Protein AF-A0A1J4RR76-F1 (afdb_monomer_lite)

Sequence (129 aa):
MAEMTDQEFVESVVKAIVDSPSGVSTKRSVDEMGVLVELTVDAEDMGKIIGKEGRTAKAIRTLLRVFGAKNNARINLKIVEPEGSERPPRRESTGEIETVTDTDEKPEEKEEKKGKAEDVEDVPTDVLA

Radius of gyration: 21.81 Å; chains: 1; bounding box: 50×49×64 Å

pLDDT: mean 72.22, std 20.7, range [32.94, 93.12]

InterPro domains:
  IPR009019 K homology domain superfamily, prokaryotic type [SSF54814] (20-65)
  IPR015946 K homology domain-like, alpha/beta [G3DSA:3.30.300.20] (7-71)
  IPR020627 RNA-binding protein KhpA [MF_00088] (6-80)
  IPR020627 RNA-binding protein KhpA [PTHR34654] (7-83)
  IPR020627 RNA-binding protein KhpA [cd22533] (7-80)

Structure (mmCIF, N/CA/C/O backbone):
data_AF-A0A1J4RR76-F1
#
_entry.id   AF-A0A1J4RR76-F1
#
loop_
_atom_site.group_PDB
_atom_site.id
_atom_site.type_symbol
_atom_site.label_atom_id
_atom_site.label_alt_id
_atom_site.label_comp_id
_atom_site.label_asym_id
_atom_site.label_entity_id
_atom_site.label_seq_id
_atom_site.pdbx_PDB_ins_code
_atom_site.Cartn_x
_atom_site.Cartn_y
_atom_site.Cartn_z
_atom_site.occupancy
_atom_site.B_iso_or_equiv
_atom_site.auth_seq_id
_atom_site.auth_comp_id
_atom_site.auth_asym_id
_atom_site.auth_atom_id
_atom_site.pdbx_PDB_model_num
ATOM 1 N N . MET A 1 1 ? -2.975 -2.191 -23.573 1.00 40.69 1 MET A N 1
ATOM 2 C CA . MET A 1 1 ? -3.397 -2.724 -22.258 1.00 40.69 1 MET A CA 1
ATOM 3 C C . MET A 1 1 ? -3.383 -1.554 -21.294 1.00 40.69 1 MET A C 1
ATOM 5 O O . MET A 1 1 ? -2.581 -0.663 -21.528 1.00 40.69 1 MET A O 1
ATOM 9 N N . ALA A 1 2 ? -4.299 -1.478 -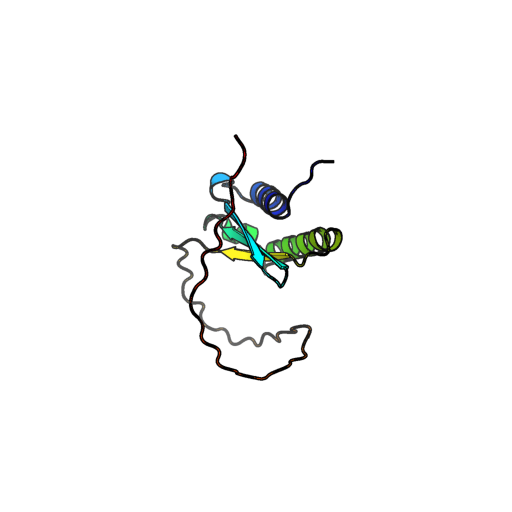20.327 1.00 46.19 2 ALA A N 1
ATOM 10 C CA . ALA A 1 2 ? -4.317 -0.353 -19.394 1.00 46.19 2 ALA A CA 1
ATOM 11 C C . ALA A 1 2 ? -2.972 -0.297 -18.653 1.00 46.19 2 ALA A C 1
ATOM 13 O O . ALA A 1 2 ? -2.601 -1.262 -17.985 1.00 46.19 2 ALA A O 1
ATOM 14 N N . GLU A 1 3 ? -2.233 0.792 -18.844 1.00 57.38 3 GLU A N 1
ATOM 15 C CA . GLU A 1 3 ? -1.033 1.117 -18.075 1.00 57.38 3 GLU A CA 1
ATOM 16 C C . GLU A 1 3 ? -1.511 1.501 -16.671 1.00 57.38 3 GLU A C 1
ATOM 18 O O . GLU A 1 3 ? -1.756 2.667 -16.388 1.00 57.38 3 GLU A O 1
ATOM 23 N N . MET A 1 4 ? -1.765 0.504 -15.824 1.00 68.38 4 MET A N 1
ATOM 24 C CA . MET A 1 4 ? -2.057 0.749 -14.416 1.00 68.38 4 MET A CA 1
ATOM 25 C C . MET A 1 4 ? -0.740 1.116 -13.742 1.00 68.38 4 MET A C 1
ATOM 27 O O . MET A 1 4 ? 0.231 0.368 -13.848 1.00 68.38 4 MET A O 1
ATOM 31 N N . THR A 1 5 ? -0.685 2.263 -13.084 1.00 83.75 5 THR A N 1
ATOM 32 C CA . THR A 1 5 ? 0.504 2.691 -12.345 1.00 83.75 5 THR A CA 1
ATOM 33 C C . THR A 1 5 ? 0.638 1.914 -11.032 1.00 83.75 5 THR A C 1
ATOM 35 O O . THR A 1 5 ? 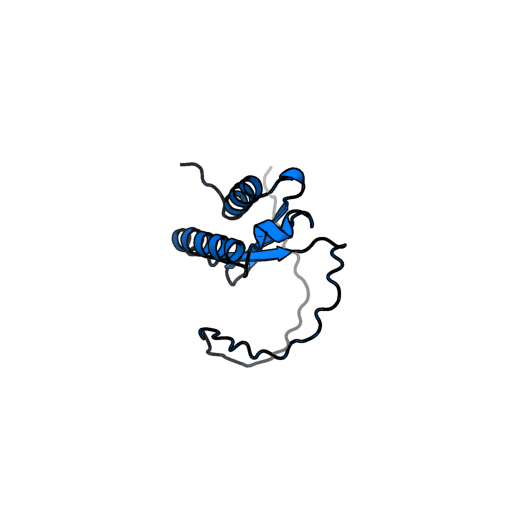-0.319 1.328 -10.520 1.00 83.75 5 THR A O 1
ATOM 38 N N . ASP A 1 6 ? 1.842 1.901 -10.460 1.00 85.69 6 ASP A N 1
ATOM 39 C CA . ASP A 1 6 ? 2.116 1.269 -9.165 1.00 85.69 6 ASP A CA 1
ATOM 40 C C . ASP A 1 6 ? 1.232 1.831 -8.040 1.00 85.69 6 ASP A C 1
ATOM 42 O O . ASP A 1 6 ? 0.736 1.078 -7.200 1.00 85.69 6 ASP A O 1
ATOM 46 N N . GLN A 1 7 ? 0.975 3.138 -8.073 1.00 88.56 7 GLN A N 1
ATOM 47 C CA . GLN A 1 7 ? 0.087 3.826 -7.144 1.00 88.56 7 GLN A CA 1
ATOM 48 C C . GLN A 1 7 ? -1.362 3.330 -7.259 1.00 88.56 7 GLN A C 1
ATOM 50 O O . GLN A 1 7 ? -1.959 2.928 -6.259 1.00 88.56 7 GLN A O 1
ATOM 55 N N . GLU A 1 8 ? -1.912 3.310 -8.475 1.00 89.06 8 GLU A N 1
ATOM 56 C CA . GLU A 1 8 ? -3.288 2.869 -8.734 1.00 89.06 8 GLU A CA 1
ATOM 57 C C . GLU A 1 8 ? -3.493 1.407 -8.335 1.00 89.06 8 GLU A C 1
ATOM 59 O O . GLU A 1 8 ? -4.545 1.042 -7.804 1.00 89.06 8 GLU A O 1
ATOM 64 N N . PHE A 1 9 ? -2.482 0.560 -8.550 1.00 89.25 9 PHE A N 1
ATOM 65 C CA . PHE A 1 9 ? -2.522 -0.828 -8.109 1.00 89.25 9 PHE A CA 1
ATOM 66 C C . PHE A 1 9 ? -2.692 -0.921 -6.589 1.00 89.25 9 PHE A C 1
ATOM 68 O O . PHE A 1 9 ? -3.624 -1.583 -6.127 1.00 89.25 9 PHE A O 1
ATOM 75 N N . VAL A 1 10 ? -1.858 -0.221 -5.808 1.00 90.25 10 VAL A N 1
ATOM 76 C CA . VAL A 1 10 ? -1.989 -0.196 -4.339 1.00 90.25 10 VAL A CA 1
ATOM 77 C C . VAL A 1 10 ? -3.359 0.316 -3.927 1.00 90.25 10 VAL A C 1
ATOM 79 O O . VAL A 1 10 ? -4.029 -0.314 -3.113 1.00 90.25 10 VAL A O 1
ATOM 82 N N . GLU A 1 11 ? -3.789 1.431 -4.505 1.00 91.38 11 GLU A N 1
ATOM 83 C CA . GLU A 1 11 ? -5.057 2.059 -4.160 1.00 91.38 11 GLU A CA 1
ATOM 84 C C . GLU A 1 11 ? -6.246 1.131 -4.428 1.00 91.38 11 GLU A C 1
ATOM 86 O O . GLU A 1 11 ? -7.105 0.967 -3.564 1.00 91.38 11 GLU A O 1
ATOM 91 N N . SER A 1 12 ? -6.272 0.461 -5.582 1.00 91.12 12 SER A N 1
ATOM 92 C CA . SER A 1 12 ? -7.341 -0.477 -5.942 1.00 91.12 12 SER A CA 1
ATOM 93 C C . SER A 1 12 ? -7.406 -1.689 -5.008 1.00 91.12 12 SER A C 1
ATOM 95 O O . SER A 1 12 ? -8.490 -2.083 -4.577 1.00 91.12 12 SER A O 1
ATOM 97 N N . VAL A 1 13 ? -6.248 -2.254 -4.648 1.00 90.56 13 VAL A N 1
ATOM 98 C CA . VAL A 1 13 ? -6.154 -3.403 -3.742 1.00 90.56 13 VAL A CA 1
ATOM 99 C C . VAL A 1 13 ? -6.603 -3.008 -2.341 1.00 90.56 13 VAL A C 1
ATOM 101 O O . VAL A 1 13 ? -7.377 -3.730 -1.719 1.00 90.56 13 VAL A O 1
ATOM 104 N N . VAL A 1 14 ? -6.149 -1.857 -1.844 1.00 91.25 14 VAL A N 1
ATOM 105 C CA . VAL A 1 14 ? -6.498 -1.375 -0.504 1.00 91.25 14 VAL A CA 1
ATOM 106 C C . VAL A 1 14 ? -7.984 -1.051 -0.423 1.00 91.25 14 VAL A C 1
ATOM 108 O O . VAL A 1 14 ? -8.645 -1.521 0.499 1.00 91.25 14 VAL A O 1
ATOM 111 N N . LYS A 1 15 ? -8.539 -0.346 -1.417 1.00 91.44 15 LYS A N 1
ATOM 112 C CA . LYS A 1 15 ? -9.976 -0.034 -1.490 1.00 91.44 15 LYS A CA 1
ATOM 113 C C . LYS A 1 15 ? -10.872 -1.275 -1.485 1.00 91.44 15 LYS A C 1
ATOM 115 O O . LYS A 1 15 ? -12.009 -1.181 -1.046 1.00 91.44 15 LYS A O 1
ATOM 120 N N . ALA A 1 16 ? -10.375 -2.425 -1.942 1.00 91.06 16 ALA A N 1
ATOM 121 C CA . ALA A 1 16 ? -11.110 -3.689 -1.907 1.00 91.06 16 ALA A CA 1
ATOM 122 C C . ALA A 1 16 ? -11.061 -4.410 -0.542 1.00 91.06 16 ALA A C 1
ATOM 124 O O . ALA A 1 16 ? -11.814 -5.360 -0.336 1.00 91.06 16 ALA A O 1
ATOM 125 N N . ILE A 1 17 ? -10.164 -4.008 0.367 1.00 88.88 17 ILE A N 1
ATOM 126 C CA . ILE A 1 17 ? -9.954 -4.644 1.683 1.00 88.88 17 ILE A CA 1
ATOM 127 C C . ILE A 1 17 ? -10.599 -3.833 2.819 1.00 88.88 17 ILE A C 1
ATOM 129 O O . ILE A 1 17 ? -10.981 -4.405 3.841 1.00 88.88 17 ILE A O 1
ATOM 133 N N . VAL A 1 18 ? -10.670 -2.510 2.667 1.00 90.31 18 VAL A N 1
ATOM 134 C CA . VAL A 1 18 ? -11.182 -1.579 3.685 1.00 90.31 18 VAL A CA 1
ATOM 135 C C . VAL A 1 18 ? -12.702 -1.434 3.641 1.00 90.31 1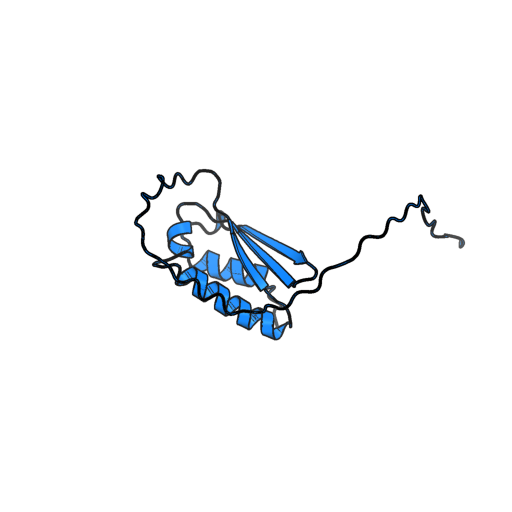8 VAL A C 1
ATOM 137 O O . VAL A 1 18 ? -13.315 -1.672 2.601 1.00 90.31 18 VAL A O 1
ATOM 140 N N . ASP A 1 19 ? -13.301 -0.989 4.750 1.00 88.38 19 ASP A N 1
ATOM 141 C CA . ASP A 1 19 ? -14.734 -0.642 4.761 1.00 88.38 19 ASP A CA 1
ATOM 142 C C . ASP A 1 19 ? -14.963 0.792 4.262 1.00 88.38 19 ASP A C 1
ATOM 144 O O . ASP A 1 19 ? -15.986 1.062 3.628 1.00 88.38 19 ASP A O 1
ATOM 148 N N . SER A 1 20 ? -14.002 1.696 4.501 1.00 85.75 20 SER A N 1
ATOM 149 C CA . SER A 1 20 ? -14.079 3.113 4.133 1.00 85.75 20 SER A CA 1
ATOM 150 C C . SER A 1 20 ? -13.114 3.450 2.986 1.00 85.75 20 SER A C 1
ATOM 152 O O . SER A 1 20 ? -12.022 3.977 3.206 1.00 85.75 20 SER A O 1
ATOM 154 N N . PRO A 1 21 ? -13.493 3.217 1.712 1.00 86.62 21 PRO A N 1
ATOM 155 C CA . PRO A 1 21 ? -12.621 3.502 0.569 1.00 86.62 21 PRO A CA 1
ATOM 156 C C . PRO A 1 21 ? -12.349 5.002 0.363 1.00 86.62 21 PRO A C 1
ATOM 158 O O . PRO A 1 21 ? -11.439 5.354 -0.388 1.00 86.62 21 PRO A O 1
ATOM 161 N N . SER A 1 22 ? -13.126 5.887 1.000 1.00 86.44 22 SER A N 1
ATOM 162 C CA . SER A 1 22 ? -12.944 7.344 0.968 1.00 86.44 22 SER A CA 1
ATOM 163 C C . SER A 1 22 ? -11.759 7.834 1.798 1.00 86.44 22 SER A C 1
ATOM 165 O O . SER A 1 22 ? -11.224 8.896 1.494 1.00 86.44 22 SER A O 1
ATOM 167 N N . GLY A 1 23 ? -11.346 7.080 2.820 1.00 85.06 23 GLY A N 1
ATOM 168 C CA . GLY A 1 23 ? -10.203 7.417 3.675 1.00 85.06 23 GLY A CA 1
ATOM 169 C C . GLY A 1 23 ? -8.857 6.949 3.134 1.00 85.06 23 GLY A C 1
ATOM 170 O O . GLY A 1 23 ? -7.827 7.145 3.772 1.00 85.06 23 GLY A O 1
ATOM 171 N N . VAL A 1 24 ? -8.850 6.300 1.969 1.00 89.62 24 VAL A N 1
ATOM 172 C CA . VAL A 1 24 ? -7.638 5.773 1.345 1.00 89.62 24 VAL A CA 1
ATOM 173 C C . VAL A 1 24 ? -7.025 6.844 0.454 1.00 89.62 24 VAL A C 1
ATOM 175 O O . VAL A 1 24 ? -7.617 7.240 -0.549 1.00 89.62 24 VAL A O 1
ATOM 178 N N . SER A 1 25 ? -5.810 7.267 0.788 1.00 89.94 25 SER A N 1
ATOM 179 C CA . SER A 1 25 ? -5.011 8.181 -0.023 1.00 89.94 25 SER A CA 1
ATOM 180 C C . SER A 1 25 ? -3.635 7.585 -0.279 1.00 89.94 25 SER A C 1
ATOM 182 O O . SER A 1 25 ? -3.024 6.987 0.608 1.00 89.94 25 SER A O 1
ATOM 184 N N . THR A 1 26 ? -3.144 7.733 -1.504 1.00 91.50 26 THR A N 1
ATOM 185 C CA . THR A 1 26 ? -1.822 7.256 -1.902 1.00 91.50 26 THR A CA 1
ATOM 186 C C . THR A 1 26 ? -0.988 8.408 -2.443 1.00 91.50 26 THR A C 1
ATOM 188 O O . THR A 1 26 ? -1.493 9.296 -3.130 1.00 91.50 26 THR A O 1
ATOM 191 N N . LYS A 1 27 ? 0.309 8.404 -2.137 1.00 91.38 27 LYS A N 1
ATOM 192 C CA . LYS A 1 27 ? 1.277 9.368 -2.661 1.00 91.38 27 LYS A CA 1
ATOM 193 C C . LYS A 1 27 ? 2.467 8.625 -3.241 1.00 91.38 27 LYS A C 1
ATOM 195 O O . LYS A 1 27 ? 3.025 7.742 -2.597 1.00 91.38 27 LYS A O 1
ATOM 200 N N . ARG A 1 28 ? 2.861 9.011 -4.450 1.00 90.31 28 ARG A N 1
ATOM 201 C CA . ARG A 1 28 ? 4.020 8.463 -5.150 1.00 90.31 28 ARG A CA 1
ATOM 202 C C . ARG A 1 28 ? 5.158 9.476 -5.141 1.00 90.31 28 ARG A C 1
ATOM 204 O O . ARG A 1 28 ? 4.970 10.610 -5.577 1.00 90.31 28 ARG A O 1
ATOM 211 N N . SER A 1 29 ? 6.333 9.061 -4.687 1.00 88.94 29 SER A N 1
ATOM 212 C CA . SER A 1 29 ? 7.586 9.797 -4.860 1.00 88.94 29 SER A CA 1
ATOM 213 C C . SER A 1 29 ? 8.615 8.919 -5.563 1.00 88.94 29 SER A C 1
ATOM 215 O O . SER A 1 29 ? 8.657 7.704 -5.368 1.00 88.94 29 SER A O 1
ATOM 217 N N . VAL A 1 30 ? 9.405 9.531 -6.439 1.00 87.25 30 VAL A N 1
ATOM 218 C CA . VAL A 1 30 ? 10.448 8.853 -7.210 1.00 87.25 30 VAL A CA 1
ATOM 219 C C . VAL A 1 30 ? 11.771 9.487 -6.837 1.00 87.25 30 VAL A C 1
ATOM 221 O O . VAL A 1 30 ? 11.939 10.689 -7.021 1.00 87.25 30 VAL A O 1
ATOM 224 N N . ASP A 1 31 ? 12.684 8.655 -6.356 1.00 82.38 31 ASP A N 1
ATOM 225 C CA . ASP A 1 31 ? 14.027 9.041 -5.949 1.00 82.38 31 ASP A CA 1
ATOM 226 C C . ASP A 1 31 ? 15.053 8.227 -6.756 1.00 82.38 31 ASP A C 1
ATOM 228 O O . ASP A 1 31 ? 14.710 7.292 -7.484 1.00 82.38 31 ASP A O 1
ATOM 232 N N . GLU A 1 32 ? 16.341 8.526 -6.590 1.00 77.19 32 GLU A N 1
ATOM 233 C CA . GLU A 1 32 ? 17.435 7.819 -7.278 1.00 77.19 32 GLU A CA 1
ATOM 234 C C . GLU A 1 32 ? 17.481 6.311 -6.959 1.00 77.19 32 GLU A C 1
ATOM 236 O O . GLU A 1 32 ? 17.924 5.506 -7.776 1.00 77.19 32 GLU A O 1
ATOM 241 N N . MET A 1 33 ? 16.983 5.905 -5.784 1.00 75.38 33 MET A N 1
ATOM 242 C CA . MET A 1 33 ? 16.964 4.506 -5.335 1.00 75.38 33 MET A CA 1
ATOM 243 C C . MET A 1 33 ? 15.691 3.730 -5.725 1.00 75.38 33 MET A C 1
ATOM 245 O O . MET A 1 33 ? 15.628 2.517 -5.491 1.00 75.38 33 MET A O 1
ATOM 249 N N . GLY A 1 34 ? 14.678 4.388 -6.304 1.00 85.19 34 GLY A N 1
ATOM 250 C CA . GLY A 1 34 ? 13.435 3.744 -6.735 1.00 85.19 34 GLY A CA 1
ATOM 251 C C . GLY A 1 34 ? 12.174 4.577 -6.498 1.00 85.19 34 GLY A C 1
ATOM 252 O O . GLY A 1 34 ? 12.188 5.801 -6.532 1.00 85.19 34 GLY A O 1
ATOM 253 N N . VAL A 1 35 ? 11.056 3.888 -6.279 1.00 89.06 35 VAL A N 1
ATOM 254 C CA . VAL A 1 35 ? 9.730 4.481 -6.083 1.00 89.06 35 VAL A CA 1
ATOM 255 C C . VAL A 1 35 ? 9.258 4.215 -4.658 1.00 89.06 35 VAL A C 1
ATOM 257 O O . VAL A 1 35 ? 9.237 3.069 -4.204 1.00 89.06 35 VAL A O 1
ATOM 260 N N . LEU A 1 36 ? 8.852 5.264 -3.951 1.00 90.12 36 LEU A N 1
ATOM 261 C CA . LEU A 1 36 ? 8.197 5.177 -2.654 1.00 90.12 36 LEU A CA 1
ATOM 262 C C . LEU A 1 36 ? 6.706 5.472 -2.832 1.00 90.12 36 LEU A C 1
ATOM 264 O O . LEU A 1 36 ? 6.309 6.522 -3.334 1.00 90.12 36 LEU A O 1
ATOM 268 N N . VAL A 1 37 ? 5.885 4.523 -2.398 1.00 91.56 37 VAL A N 1
ATOM 269 C CA . VAL A 1 37 ? 4.436 4.668 -2.316 1.00 91.56 37 VAL A CA 1
ATOM 270 C C . VAL A 1 37 ? 4.071 4.801 -0.845 1.00 91.56 37 VAL A C 1
ATOM 272 O O . VAL A 1 37 ? 4.254 3.871 -0.054 1.00 91.56 37 VAL A O 1
ATOM 275 N N . GLU A 1 38 ? 3.573 5.972 -0.470 1.00 92.25 38 GLU A N 1
ATOM 276 C CA . GLU A 1 38 ? 2.993 6.220 0.843 1.00 92.25 38 GLU A CA 1
ATOM 277 C C . GLU A 1 38 ? 1.488 5.960 0.775 1.00 92.25 38 GLU A C 1
ATOM 279 O O .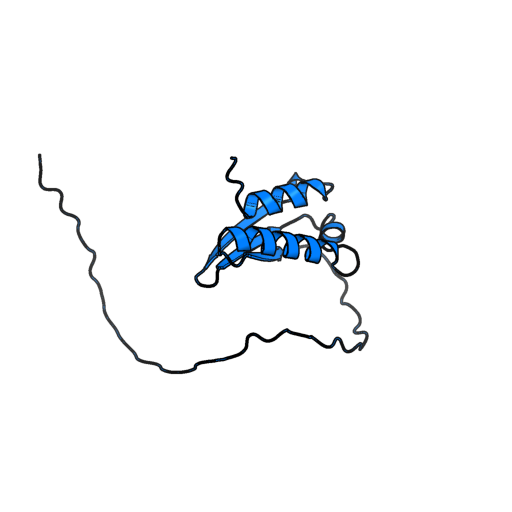 GLU A 1 38 ? 0.795 6.488 -0.092 1.00 92.25 38 GLU A O 1
ATOM 284 N N . LEU A 1 39 ? 0.994 5.118 1.676 1.00 91.56 39 LEU A N 1
ATOM 285 C CA . LEU A 1 39 ? -0.410 4.776 1.822 1.00 91.56 39 LEU A CA 1
ATOM 286 C C . LEU A 1 39 ? -0.914 5.332 3.150 1.00 91.56 39 LEU A C 1
ATOM 288 O O . LEU A 1 39 ? -0.454 4.899 4.206 1.00 91.56 39 LEU A O 1
ATOM 292 N N . THR A 1 40 ? -1.892 6.220 3.085 1.00 90.62 40 THR A N 1
ATOM 293 C CA . THR A 1 40 ? -2.635 6.721 4.239 1.00 90.62 40 THR A CA 1
ATOM 294 C C . THR A 1 40 ? -4.027 6.107 4.216 1.00 90.62 40 THR A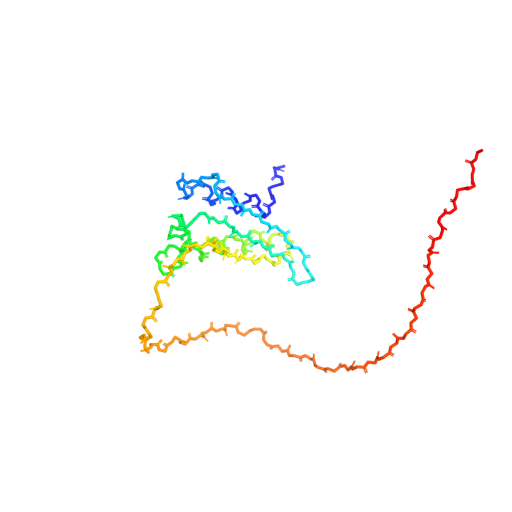 C 1
ATOM 296 O O . THR A 1 40 ? -4.678 6.079 3.171 1.00 90.62 40 THR A O 1
ATOM 299 N N . VAL A 1 41 ? -4.472 5.589 5.357 1.00 90.12 41 VAL A N 1
ATOM 300 C CA . VAL A 1 41 ? -5.815 5.019 5.537 1.00 90.12 41 VAL A CA 1
ATOM 301 C C . VAL A 1 41 ? -6.395 5.475 6.868 1.00 90.12 41 VAL A C 1
ATOM 303 O O . VAL A 1 41 ? -5.644 5.873 7.757 1.00 90.12 41 VAL A O 1
ATOM 306 N N . ASP A 1 42 ? -7.712 5.372 7.026 1.00 88.31 42 ASP A N 1
ATOM 307 C CA . ASP A 1 42 ? -8.371 5.636 8.304 1.00 88.31 42 ASP A CA 1
ATOM 308 C C . ASP A 1 42 ? -7.911 4.664 9.404 1.00 88.31 42 ASP A C 1
ATOM 310 O O . ASP A 1 42 ? -7.587 3.494 9.162 1.00 88.31 42 ASP A O 1
ATOM 314 N N . ALA A 1 43 ? -7.927 5.142 10.651 1.00 86.44 43 ALA A N 1
ATOM 315 C CA . ALA A 1 43 ? -7.504 4.366 11.818 1.00 86.44 43 ALA A CA 1
ATOM 316 C C . ALA A 1 43 ? -8.323 3.073 12.010 1.00 86.44 43 ALA A C 1
ATOM 318 O O . ALA A 1 43 ? -7.784 2.060 12.460 1.00 86.44 43 ALA A O 1
ATOM 319 N N . GLU A 1 44 ? -9.602 3.081 11.629 1.00 86.69 44 GLU A N 1
ATOM 320 C CA . GLU A 1 44 ? -10.494 1.916 11.710 1.00 86.69 44 GLU A CA 1
ATOM 321 C C . GLU A 1 44 ? -10.079 0.790 10.746 1.00 86.69 44 GLU A C 1
ATOM 323 O O . GLU A 1 44 ? -10.235 -0.397 11.048 1.00 86.69 44 GLU A O 1
ATOM 328 N N . ASP A 1 45 ? -9.470 1.144 9.613 1.00 89.00 45 ASP A N 1
ATOM 329 C CA . ASP A 1 45 ? -9.052 0.203 8.575 1.00 89.00 45 ASP A CA 1
ATOM 330 C C . ASP A 1 45 ? -7.580 -0.221 8.699 1.00 89.00 45 ASP A C 1
ATOM 332 O O . ASP A 1 45 ? -7.186 -1.274 8.180 1.00 89.00 45 ASP A O 1
ATOM 336 N N . MET A 1 46 ? -6.769 0.512 9.473 1.00 87.06 46 MET A N 1
ATOM 337 C CA . MET A 1 46 ? -5.369 0.164 9.757 1.00 87.06 46 MET A CA 1
ATOM 338 C C . MET A 1 46 ? -5.208 -1.276 10.255 1.00 87.06 46 MET A C 1
ATOM 340 O O . MET A 1 46 ? -4.296 -1.993 9.828 1.00 87.06 46 MET A O 1
ATOM 344 N N . GLY A 1 47 ? -6.109 -1.741 11.125 1.00 88.38 47 GLY A N 1
ATOM 345 C CA . GLY A 1 47 ? -6.076 -3.111 11.644 1.00 88.38 47 GLY A CA 1
ATOM 346 C C . GLY A 1 47 ? -6.187 -4.175 10.546 1.00 88.38 47 GLY A C 1
ATOM 347 O O . GLY A 1 47 ? -5.500 -5.199 10.604 1.00 88.38 47 GLY A O 1
ATOM 348 N N . LYS A 1 48 ? -6.996 -3.920 9.513 1.00 89.00 48 LYS A N 1
ATOM 349 C CA . LYS A 1 48 ? -7.210 -4.840 8.385 1.00 89.00 48 LYS A CA 1
ATOM 350 C C . LYS A 1 48 ? -6.032 -4.834 7.417 1.00 89.00 48 LYS A C 1
ATOM 352 O O . LYS A 1 48 ? -5.608 -5.898 6.962 1.00 89.00 48 LYS A O 1
ATOM 357 N N . ILE A 1 49 ? -5.476 -3.651 7.151 1.00 90.38 49 ILE A N 1
ATOM 358 C CA . ILE A 1 49 ? -4.352 -3.468 6.224 1.00 90.38 49 ILE A CA 1
ATOM 359 C C . ILE A 1 49 ? -3.055 -4.046 6.776 1.00 90.38 49 ILE A C 1
ATOM 361 O O . ILE A 1 49 ? -2.322 -4.723 6.052 1.00 90.38 49 ILE A O 1
ATOM 365 N N . ILE A 1 50 ? -2.773 -3.841 8.062 1.00 89.81 50 ILE A N 1
ATOM 366 C CA . ILE A 1 50 ? -1.653 -4.525 8.708 1.00 89.81 50 ILE A CA 1
ATOM 367 C C . ILE A 1 50 ? -1.959 -6.027 8.769 1.00 89.81 50 ILE A C 1
ATOM 369 O O . ILE A 1 50 ? -1.147 -6.850 8.336 1.00 89.81 50 ILE A O 1
ATOM 373 N N . GLY A 1 51 ? -3.162 -6.388 9.219 1.00 88.81 51 GLY A N 1
ATOM 374 C CA . GLY A 1 51 ? -3.578 -7.772 9.402 1.00 88.81 51 GLY A CA 1
ATOM 375 C C . GLY A 1 51 ? -2.840 -8.460 10.555 1.00 88.81 51 GLY A C 1
ATOM 376 O O . GLY A 1 51 ? -1.897 -7.930 11.152 1.00 88.81 51 GLY A O 1
ATOM 377 N N . LYS A 1 52 ? -3.256 -9.687 10.885 1.00 90.38 52 LYS A N 1
ATOM 378 C CA . LYS A 1 52 ? -2.622 -10.483 11.948 1.00 90.38 52 LYS A CA 1
ATOM 379 C C . LYS A 1 52 ? -1.144 -10.714 11.611 1.00 90.38 52 LYS A C 1
ATOM 381 O O . LYS A 1 52 ? -0.842 -11.223 10.535 1.00 90.38 52 LYS A O 1
ATOM 386 N N . GLU A 1 53 ? -0.241 -10.327 12.515 1.00 88.38 53 GLU A N 1
ATOM 387 C CA . GLU A 1 53 ? 1.225 -10.422 12.342 1.00 88.38 53 GLU A CA 1
ATOM 388 C C . GLU A 1 53 ? 1.777 -9.666 11.115 1.00 88.38 53 GLU A C 1
ATOM 390 O O . GLU A 1 53 ? 2.853 -9.988 10.616 1.00 88.38 53 GLU A O 1
ATOM 395 N N . GLY A 1 54 ? 1.053 -8.677 10.579 1.00 88.56 54 GLY A N 1
ATOM 396 C CA . GLY A 1 54 ? 1.514 -7.957 9.388 1.00 88.56 54 GLY A CA 1
ATOM 397 C C . GLY A 1 54 ? 1.372 -8.751 8.081 1.00 88.56 54 GLY A C 1
ATOM 398 O O . GLY A 1 54 ? 1.957 -8.360 7.068 1.00 88.56 54 GLY A O 1
ATOM 399 N N . ARG A 1 55 ? 0.648 -9.883 8.078 1.00 92.88 55 ARG A N 1
ATOM 400 C CA . ARG A 1 55 ? 0.541 -10.782 6.912 1.00 92.88 55 ARG A CA 1
ATOM 401 C C . ARG A 1 55 ? -0.045 -10.087 5.684 1.00 92.88 55 ARG A C 1
ATOM 403 O O . ARG A 1 55 ? 0.487 -10.268 4.590 1.00 92.88 55 ARG A O 1
ATOM 410 N N . THR A 1 56 ? -1.086 -9.275 5.863 1.00 91.44 56 THR A N 1
ATOM 411 C CA . THR A 1 56 ? -1.737 -8.540 4.769 1.00 91.44 56 THR A CA 1
ATOM 412 C C . THR A 1 56 ? -0.773 -7.521 4.162 1.00 91.44 56 THR A C 1
ATOM 414 O O . THR A 1 56 ? -0.497 -7.568 2.964 1.00 91.44 56 THR A O 1
ATOM 417 N N . ALA A 1 57 ? -0.146 -6.683 4.993 1.00 90.88 57 ALA A N 1
ATOM 418 C CA . ALA A 1 57 ? 0.853 -5.716 4.537 1.00 90.88 57 ALA A CA 1
ATOM 419 C C . ALA A 1 57 ? 2.058 -6.388 3.850 1.00 90.88 57 ALA A C 1
ATOM 421 O O . ALA A 1 57 ? 2.571 -5.886 2.847 1.00 90.88 57 ALA A O 1
ATOM 422 N N . LYS A 1 58 ? 2.508 -7.549 4.350 1.00 92.06 58 LYS A N 1
ATOM 423 C CA . LYS A 1 58 ? 3.586 -8.330 3.726 1.00 92.06 58 LYS A CA 1
ATOM 424 C C . LYS A 1 58 ? 3.178 -8.854 2.348 1.00 92.06 58 LYS A C 1
ATOM 426 O O . LYS A 1 58 ? 3.980 -8.770 1.423 1.00 92.06 58 LYS A O 1
ATOM 431 N N . ALA A 1 59 ? 1.949 -9.345 2.193 1.00 93.12 59 ALA A N 1
ATOM 432 C CA . ALA A 1 59 ? 1.434 -9.807 0.906 1.00 93.12 59 ALA A CA 1
ATOM 433 C C . ALA A 1 59 ? 1.390 -8.673 -0.128 1.00 93.12 59 ALA A C 1
ATOM 435 O O . ALA A 1 59 ? 1.899 -8.846 -1.235 1.00 93.12 59 ALA A O 1
ATOM 436 N N . ILE A 1 60 ? 0.884 -7.494 0.253 1.00 91.44 60 ILE A N 1
ATOM 437 C CA . ILE A 1 60 ? 0.848 -6.315 -0.629 1.00 91.44 60 ILE A CA 1
ATOM 438 C C . ILE A 1 60 ? 2.269 -5.925 -1.066 1.00 91.44 60 ILE A C 1
ATOM 440 O O . ILE A 1 60 ? 2.514 -5.729 -2.255 1.00 91.44 60 ILE A O 1
ATOM 444 N N . ARG A 1 61 ? 3.242 -5.895 -0.144 1.00 91.06 61 ARG A N 1
ATOM 445 C CA . ARG A 1 61 ? 4.652 -5.628 -0.491 1.00 91.06 61 ARG A CA 1
ATOM 446 C C . ARG A 1 61 ? 5.219 -6.644 -1.477 1.00 91.06 61 ARG A C 1
ATOM 448 O O . ARG A 1 61 ? 5.931 -6.260 -2.398 1.00 91.06 61 ARG A O 1
ATOM 455 N N . THR A 1 62 ? 4.917 -7.928 -1.304 1.00 91.94 62 THR A N 1
ATOM 456 C CA . THR A 1 62 ? 5.359 -8.965 -2.244 1.00 91.94 62 THR A CA 1
ATOM 457 C C . THR A 1 62 ? 4.766 -8.744 -3.634 1.00 91.94 62 THR A C 1
ATOM 459 O O . THR A 1 62 ? 5.493 -8.832 -4.620 1.00 91.94 62 THR A O 1
ATOM 462 N N . LEU A 1 63 ? 3.478 -8.397 -3.724 1.00 90.12 63 LEU A N 1
ATOM 463 C CA . LEU A 1 63 ? 2.836 -8.077 -5.002 1.00 90.12 63 LEU A CA 1
ATOM 464 C C . LEU A 1 63 ? 3.497 -6.870 -5.677 1.00 90.12 63 LEU A C 1
ATOM 466 O O . LEU A 1 63 ? 3.787 -6.927 -6.869 1.00 90.12 63 LEU A O 1
ATOM 470 N N . LEU A 1 64 ? 3.828 -5.827 -4.911 1.00 89.88 64 LEU A N 1
ATOM 471 C CA . LEU A 1 64 ? 4.542 -4.657 -5.429 1.00 89.88 64 LEU A CA 1
ATOM 472 C C . LEU A 1 64 ? 5.953 -4.975 -5.911 1.00 89.88 64 LEU A C 1
ATOM 474 O O . LEU A 1 64 ? 6.382 -4.426 -6.920 1.00 89.88 64 LEU A O 1
ATOM 478 N N . ARG A 1 65 ? 6.665 -5.895 -5.252 1.00 88.44 65 ARG A N 1
ATOM 479 C CA . ARG A 1 65 ? 7.974 -6.365 -5.732 1.00 88.44 65 ARG A CA 1
ATOM 480 C C . ARG A 1 65 ? 7.858 -7.035 -7.099 1.00 88.44 65 ARG A C 1
ATOM 482 O O . ARG A 1 65 ? 8.653 -6.742 -7.983 1.00 88.44 65 ARG A O 1
ATOM 489 N N . VAL A 1 66 ? 6.858 -7.899 -7.288 1.00 89.56 66 VAL A N 1
ATOM 490 C CA . VAL A 1 66 ? 6.614 -8.572 -8.577 1.00 89.56 66 VAL A CA 1
ATOM 491 C C . VAL A 1 66 ? 6.178 -7.570 -9.647 1.00 89.56 66 VAL A C 1
ATOM 493 O O . VAL A 1 66 ? 6.605 -7.670 -10.796 1.00 89.56 66 VAL A O 1
ATOM 496 N N . PHE A 1 67 ? 5.354 -6.590 -9.273 1.00 86.50 67 PHE A N 1
ATOM 497 C CA . PHE A 1 67 ? 4.913 -5.523 -10.164 1.00 86.50 67 PHE A CA 1
ATOM 498 C C . PHE A 1 67 ? 6.085 -4.633 -10.612 1.00 86.50 67 PHE A C 1
ATOM 500 O O . PHE A 1 67 ? 6.293 -4.441 -11.806 1.00 86.50 67 PHE A O 1
ATOM 507 N N . GLY A 1 68 ? 6.906 -4.167 -9.668 1.00 84.75 68 GLY A N 1
ATOM 508 C CA . GLY A 1 68 ? 8.080 -3.332 -9.931 1.00 84.75 68 GLY A CA 1
ATOM 509 C C . GLY A 1 68 ? 9.184 -4.051 -10.703 1.00 84.75 68 GLY A C 1
ATOM 510 O O . GLY A 1 68 ? 9.814 -3.442 -11.565 1.00 84.75 68 GLY A O 1
ATOM 511 N N . ALA A 1 69 ? 9.358 -5.360 -10.490 1.00 85.19 69 ALA A N 1
ATOM 512 C CA . ALA A 1 69 ? 10.324 -6.169 -11.235 1.00 85.19 69 ALA A CA 1
ATOM 513 C C . ALA A 1 69 ? 10.069 -6.154 -12.752 1.00 85.19 69 ALA A C 1
ATOM 515 O O . ALA A 1 69 ? 11.021 -6.184 -13.525 1.00 85.19 69 ALA A O 1
ATOM 516 N N . LYS A 1 70 ? 8.806 -6.052 -13.191 1.00 79.38 70 LYS A N 1
ATOM 517 C CA . LYS A 1 70 ? 8.470 -5.926 -14.620 1.00 79.38 70 LYS A CA 1
ATOM 518 C C . LYS A 1 70 ? 8.917 -4.597 -15.226 1.00 79.38 70 LYS A C 1
ATOM 520 O O . LYS A 1 70 ? 9.225 -4.552 -16.410 1.00 79.38 70 LYS A O 1
ATOM 525 N N . ASN A 1 71 ? 8.971 -3.550 -14.407 1.00 76.62 71 ASN A N 1
ATOM 526 C CA . ASN A 1 71 ? 9.318 -2.188 -14.812 1.00 76.62 71 ASN A CA 1
ATOM 527 C C . ASN A 1 71 ? 10.752 -1.809 -14.408 1.00 76.62 71 ASN A C 1
ATOM 529 O O . ASN A 1 71 ? 11.103 -0.633 -14.432 1.00 76.62 71 ASN A O 1
ATOM 533 N N . ASN A 1 72 ? 11.568 -2.789 -13.993 1.00 80.12 72 ASN A N 1
ATOM 534 C CA . ASN A 1 72 ? 12.927 -2.591 -13.482 1.00 80.12 72 ASN A CA 1
ATOM 535 C C . ASN A 1 72 ? 13.023 -1.549 -12.342 1.00 80.12 72 ASN A C 1
ATOM 537 O O . ASN A 1 72 ? 14.070 -0.938 -12.132 1.00 80.12 72 ASN A O 1
ATOM 541 N N . ALA A 1 73 ? 11.933 -1.364 -11.591 1.00 82.25 73 ALA A N 1
ATOM 542 C CA . ALA A 1 73 ? 11.795 -0.356 -10.548 1.00 82.25 73 ALA A CA 1
ATOM 543 C C . ALA A 1 73 ? 11.690 -1.011 -9.165 1.00 82.25 73 ALA A C 1
ATOM 545 O O . ALA A 1 73 ? 10.924 -1.955 -8.952 1.00 82.25 73 ALA A O 1
ATOM 546 N N . ARG A 1 74 ? 12.439 -0.485 -8.190 1.00 86.69 74 ARG A N 1
ATOM 547 C CA . ARG A 1 74 ? 12.321 -0.883 -6.781 1.00 86.69 74 ARG A CA 1
ATOM 548 C C . ARG A 1 74 ? 11.186 -0.093 -6.139 1.00 86.69 74 ARG A C 1
ATOM 550 O O . ARG A 1 74 ? 11.312 1.115 -5.988 1.00 86.69 74 ARG A O 1
ATOM 557 N N . ILE A 1 75 ? 10.094 -0.764 -5.777 1.00 90.50 75 ILE A N 1
ATOM 558 C CA . ILE A 1 75 ? 8.915 -0.126 -5.174 1.00 90.50 75 ILE A CA 1
ATOM 559 C C . ILE A 1 75 ? 8.872 -0.433 -3.676 1.00 90.50 75 ILE A C 1
ATOM 561 O O . ILE A 1 75 ? 8.812 -1.599 -3.276 1.00 90.50 75 ILE A O 1
ATOM 565 N N . ASN A 1 76 ? 8.864 0.611 -2.851 1.00 90.12 76 ASN A N 1
ATOM 566 C CA . ASN A 1 76 ? 8.723 0.530 -1.402 1.00 90.12 76 ASN A CA 1
ATOM 567 C C . ASN A 1 76 ? 7.348 1.037 -0.966 1.00 90.12 76 ASN A C 1
ATOM 569 O O . ASN A 1 76 ? 6.901 2.085 -1.414 1.00 90.12 76 ASN A O 1
ATOM 573 N N . LEU A 1 77 ? 6.698 0.305 -0.058 1.00 90.38 77 LEU A N 1
ATOM 574 C CA . LEU A 1 77 ? 5.409 0.689 0.519 1.00 90.38 77 LEU A CA 1
ATOM 575 C C . LEU A 1 77 ? 5.579 1.114 1.976 1.00 90.38 77 LEU A C 1
ATOM 577 O O . LEU A 1 77 ? 5.964 0.296 2.827 1.00 90.38 77 LEU A O 1
ATOM 581 N N . LYS A 1 78 ? 5.203 2.359 2.261 1.00 90.62 78 LYS A N 1
ATOM 582 C CA . LYS A 1 78 ? 5.125 2.929 3.605 1.00 90.62 78 LYS A CA 1
ATOM 583 C C . LYS A 1 78 ? 3.664 3.176 3.954 1.00 90.62 78 LYS A C 1
ATOM 585 O O . LYS A 1 78 ? 2.956 3.842 3.214 1.00 90.62 78 LYS A O 1
ATOM 590 N N . ILE A 1 79 ? 3.219 2.620 5.074 1.00 89.94 79 ILE A N 1
ATOM 591 C CA . ILE A 1 79 ? 1.858 2.821 5.575 1.00 89.94 79 ILE A CA 1
ATOM 592 C C . ILE A 1 79 ? 1.949 3.912 6.637 1.00 89.94 79 ILE A C 1
ATOM 594 O O . ILE A 1 79 ? 2.691 3.749 7.607 1.00 89.94 79 ILE A O 1
ATOM 598 N N . VAL A 1 80 ? 1.266 5.027 6.407 1.00 87.69 80 VAL A N 1
ATOM 599 C CA . VAL A 1 80 ? 1.250 6.198 7.280 1.00 87.69 80 VAL A CA 1
ATOM 600 C C . VAL A 1 80 ? -0.009 6.141 8.129 1.00 87.69 80 VAL A C 1
ATOM 602 O O . VAL A 1 80 ? -1.115 5.975 7.621 1.00 87.69 80 VAL A O 1
ATOM 605 N N . GLU A 1 81 ? 0.184 6.255 9.435 1.00 77.19 81 GLU A N 1
ATOM 606 C CA . GLU A 1 81 ? -0.902 6.280 10.402 1.00 77.19 81 GLU A CA 1
ATOM 607 C C . GLU A 1 81 ? -1.422 7.724 10.525 1.00 77.19 81 GLU A C 1
ATOM 609 O O . GLU A 1 81 ? -0.604 8.633 10.704 1.00 77.19 81 GLU A O 1
ATOM 614 N N . PRO A 1 82 ? -2.734 7.976 10.376 1.00 72.94 82 PRO A N 1
ATOM 615 C CA . PRO A 1 82 ? -3.292 9.313 10.550 1.00 72.94 82 PRO A CA 1
ATOM 616 C C . PRO A 1 82 ? -3.202 9.741 12.023 1.00 72.94 82 PRO A C 1
ATOM 618 O O . PRO A 1 82 ? -3.313 8.913 12.930 1.00 72.94 82 PRO A O 1
ATOM 621 N N . GLU A 1 83 ? -2.993 11.037 12.268 1.00 61.09 83 GLU A N 1
ATOM 622 C CA . GLU A 1 83 ? -2.927 11.593 13.624 1.00 61.09 83 GLU A CA 1
ATOM 623 C C . GLU A 1 83 ? -4.211 11.259 14.406 1.00 61.09 83 GLU A C 1
ATOM 625 O O . GLU A 1 83 ? -5.313 11.572 13.961 1.00 61.09 83 GLU A O 1
ATOM 630 N N . GLY A 1 84 ? -4.069 10.605 15.566 1.00 60.53 84 GLY A N 1
ATOM 631 C CA . GLY A 1 84 ? -5.196 10.232 16.435 1.00 60.53 84 GLY A CA 1
ATOM 632 C C . GLY A 1 84 ? -5.268 8.760 16.847 1.00 60.53 84 GLY A C 1
ATOM 633 O O . GLY A 1 84 ? -6.135 8.401 17.643 1.00 60.53 84 GLY A O 1
ATOM 634 N N . SER A 1 85 ? -4.367 7.892 16.378 1.00 54.97 85 SER A N 1
ATOM 635 C CA . SER A 1 85 ? -4.269 6.533 16.912 1.00 54.97 85 SER A CA 1
ATOM 636 C C . SER A 1 85 ? -3.530 6.528 18.254 1.00 54.97 85 SER A C 1
ATOM 638 O O . SER A 1 85 ? -2.314 6.368 18.363 1.00 54.97 85 SER A O 1
ATOM 640 N N . GLU A 1 86 ? -4.280 6.697 19.337 1.00 60.22 86 GLU A N 1
ATOM 641 C CA . GLU A 1 86 ? -3.777 6.404 20.675 1.00 60.22 86 GLU A CA 1
ATOM 642 C C . GLU A 1 86 ? -3.519 4.893 20.795 1.00 60.22 86 GLU A C 1
ATOM 644 O O . GLU A 1 86 ? -4.335 4.124 21.300 1.00 60.22 86 GLU A O 1
ATOM 649 N N . ARG A 1 87 ? -2.357 4.426 20.327 1.00 63.50 87 ARG A N 1
ATOM 650 C CA . ARG A 1 87 ? -1.800 3.167 20.817 1.00 63.50 87 ARG A CA 1
ATOM 651 C C . ARG A 1 87 ? -1.382 3.416 22.265 1.00 63.50 87 ARG A C 1
ATOM 653 O O . ARG A 1 87 ? -0.430 4.172 22.474 1.00 63.50 87 ARG A O 1
ATOM 660 N N . PRO A 1 88 ? -2.025 2.795 23.274 1.00 60.78 88 PRO A N 1
ATOM 661 C CA . PRO A 1 88 ? -1.477 2.841 24.620 1.00 60.78 88 PRO A CA 1
ATOM 662 C C . PRO A 1 88 ? -0.042 2.296 24.569 1.00 60.78 88 PRO A C 1
ATOM 664 O O . PRO A 1 88 ? 0.216 1.351 23.810 1.00 60.78 88 PRO A O 1
ATOM 667 N N . PRO A 1 89 ? 0.903 2.877 25.330 1.00 63.12 89 PRO A N 1
ATOM 668 C CA . PRO A 1 89 ? 2.294 2.451 25.300 1.00 63.12 89 PRO A CA 1
ATOM 669 C C . PRO A 1 89 ? 2.355 0.946 25.557 1.00 63.12 89 PRO A C 1
ATOM 671 O O . PRO A 1 89 ? 1.904 0.444 26.591 1.00 63.12 89 PRO A O 1
ATOM 674 N N . ARG A 1 90 ? 2.868 0.209 24.569 1.00 70.31 90 ARG A N 1
ATOM 675 C CA . ARG A 1 90 ? 3.082 -1.232 24.658 1.00 70.31 90 ARG A CA 1
ATOM 676 C C . ARG A 1 90 ? 4.015 -1.471 25.842 1.00 70.31 90 ARG A C 1
ATOM 678 O O . ARG A 1 90 ? 5.170 -1.067 25.786 1.00 70.31 90 ARG A O 1
ATOM 685 N N . ARG A 1 91 ? 3.529 -2.118 26.908 1.00 64.94 91 ARG A N 1
ATOM 686 C CA . ARG A 1 91 ? 4.415 -2.654 27.951 1.00 64.94 91 ARG A CA 1
ATOM 687 C C . ARG A 1 91 ? 5.428 -3.561 27.261 1.00 64.94 91 ARG A C 1
ATOM 689 O O . ARG A 1 91 ? 5.033 -4.505 26.577 1.00 64.94 91 ARG A O 1
ATOM 696 N N . GLU A 1 92 ? 6.702 -3.223 27.401 1.00 57.03 92 GLU A N 1
ATOM 697 C CA . GLU A 1 92 ? 7.824 -3.987 26.870 1.00 57.03 92 GLU A CA 1
ATOM 698 C C . GLU A 1 92 ? 7.758 -5.415 27.419 1.00 57.03 92 GLU A C 1
ATOM 700 O O . GLU A 1 92 ? 8.025 -5.669 28.590 1.00 57.03 92 GLU A O 1
ATOM 705 N N . SER A 1 93 ? 7.354 -6.364 26.579 1.00 60.97 93 SER A N 1
ATOM 706 C CA . SER A 1 93 ? 7.674 -7.767 26.794 1.00 60.97 93 SER A CA 1
ATOM 707 C C . SER A 1 93 ? 8.986 -8.018 26.070 1.00 60.97 93 SER A C 1
ATOM 709 O O . SER A 1 93 ? 9.010 -8.074 24.839 1.00 60.97 93 SER A O 1
ATOM 711 N N . THR A 1 94 ? 10.062 -8.116 26.842 1.00 56.41 94 THR A N 1
ATOM 712 C CA . THR A 1 94 ? 11.387 -8.572 26.427 1.00 56.41 94 THR A CA 1
ATOM 713 C C . THR A 1 94 ? 11.234 -9.896 25.682 1.00 56.41 94 THR A C 1
ATOM 715 O O . THR A 1 94 ? 10.955 -10.937 26.270 1.00 56.41 94 THR A O 1
ATOM 718 N N . GLY A 1 95 ? 11.327 -9.830 24.363 1.00 51.12 95 GLY A N 1
ATOM 719 C CA . GLY A 1 95 ? 11.247 -10.960 23.457 1.00 51.12 95 GLY A CA 1
ATOM 720 C C . GLY A 1 95 ? 12.100 -10.589 22.266 1.00 51.12 95 GLY A C 1
ATOM 721 O O . GLY A 1 95 ? 11.667 -9.834 21.402 1.00 51.12 95 GLY A O 1
ATOM 722 N N . GLU A 1 96 ? 13.344 -11.033 22.326 1.00 53.75 96 GLU A N 1
ATOM 723 C CA . GLU A 1 96 ? 14.386 -10.887 21.322 1.00 53.75 96 GLU A CA 1
ATOM 724 C C . GLU A 1 96 ? 13.831 -11.292 19.948 1.00 53.75 96 GLU A C 1
ATOM 726 O O . GLU A 1 96 ? 13.495 -12.451 19.710 1.00 53.75 96 GLU A O 1
ATOM 731 N N . ILE A 1 97 ? 13.639 -10.311 19.064 1.00 54.59 97 ILE A N 1
ATOM 732 C CA . ILE A 1 97 ? 13.359 -10.567 17.654 1.00 54.59 97 ILE A CA 1
ATOM 733 C C . ILE A 1 97 ? 14.703 -10.454 16.955 1.00 54.59 97 ILE A C 1
ATOM 735 O O . ILE A 1 97 ? 15.215 -9.351 16.769 1.00 54.59 97 ILE A O 1
ATOM 739 N N . GLU A 1 98 ? 15.261 -11.600 16.575 1.00 45.62 98 GLU A N 1
ATOM 740 C CA . GLU A 1 98 ? 16.353 -11.678 15.614 1.00 45.62 98 GLU A CA 1
ATOM 741 C C . GLU A 1 98 ? 15.883 -11.036 14.302 1.00 45.62 98 GLU A C 1
ATOM 743 O O . GLU A 1 98 ? 15.104 -11.598 13.527 1.00 45.62 98 GLU A O 1
ATOM 748 N N . THR A 1 99 ? 16.324 -9.806 14.057 1.00 36.00 99 THR A N 1
ATOM 749 C CA . THR A 1 99 ? 16.259 -9.192 12.738 1.00 36.00 99 THR A CA 1
ATOM 750 C C . THR A 1 99 ? 17.216 -9.940 11.823 1.00 36.00 99 THR A C 1
ATOM 752 O O . THR A 1 99 ? 18.398 -9.620 11.755 1.00 36.00 99 THR A O 1
ATOM 755 N N . VAL A 1 100 ? 16.694 -10.914 11.079 1.00 48.25 100 VAL A N 1
ATOM 756 C CA . VAL A 1 100 ? 17.316 -11.341 9.823 1.00 48.25 100 VAL A CA 1
ATOM 757 C C . VAL A 1 100 ? 17.035 -10.236 8.806 1.00 48.25 100 VAL A C 1
ATOM 759 O O . VAL A 1 100 ? 16.061 -10.264 8.054 1.00 48.25 100 VAL A O 1
ATOM 762 N N . THR A 1 101 ? 17.840 -9.180 8.864 1.00 35.22 101 THR A N 1
ATOM 763 C CA . THR A 1 101 ? 18.070 -8.319 7.711 1.00 35.22 101 THR A CA 1
ATOM 764 C C . THR A 1 101 ? 18.957 -9.116 6.772 1.00 35.22 101 THR A C 1
ATOM 766 O O . THR A 1 101 ? 20.148 -9.258 7.042 1.00 35.22 101 THR A O 1
ATOM 769 N N . ASP A 1 102 ? 18.380 -9.670 5.705 1.00 48.88 102 ASP A N 1
ATOM 770 C CA . ASP A 1 102 ? 19.189 -10.102 4.571 1.00 48.88 102 ASP A CA 1
ATOM 771 C C . ASP A 1 102 ? 19.915 -8.868 4.030 1.00 48.88 102 ASP A C 1
ATOM 773 O O . ASP A 1 102 ? 19.324 -7.924 3.500 1.00 48.88 102 ASP A O 1
ATOM 777 N N . THR A 1 103 ? 21.208 -8.896 4.313 1.00 44.62 103 THR A N 1
ATOM 778 C CA . THR A 1 103 ? 22.300 -8.051 3.880 1.00 44.62 103 THR A CA 1
ATOM 779 C C . THR A 1 103 ? 22.248 -7.773 2.381 1.00 44.62 103 THR A C 1
ATOM 781 O O . THR A 1 103 ? 22.428 -8.674 1.571 1.00 44.62 103 THR A O 1
ATOM 784 N N . ASP A 1 104 ? 22.137 -6.499 2.025 1.00 46.12 104 ASP A N 1
ATOM 785 C CA . ASP A 1 104 ? 22.911 -5.942 0.916 1.00 46.12 104 ASP A CA 1
ATOM 786 C C . ASP A 1 104 ? 23.781 -4.834 1.521 1.00 46.12 104 ASP A C 1
ATOM 788 O O . ASP A 1 104 ? 23.438 -3.654 1.534 1.00 46.12 104 ASP A O 1
ATOM 792 N N . GLU A 1 105 ? 24.888 -5.262 2.124 1.00 46.66 105 GLU A N 1
ATOM 793 C CA . GLU A 1 105 ? 25.962 -4.407 2.609 1.00 46.66 105 GLU A CA 1
ATOM 794 C C . GLU A 1 105 ? 27.120 -4.507 1.611 1.00 46.66 105 GLU A C 1
ATOM 796 O O . GLU A 1 105 ? 27.740 -5.559 1.457 1.00 46.66 105 GLU A O 1
ATOM 801 N N . LYS A 1 106 ? 27.469 -3.386 0.978 1.00 47.69 106 LYS A N 1
ATOM 802 C CA . LYS A 1 106 ? 28.841 -2.896 1.112 1.00 47.69 106 LYS A CA 1
ATOM 803 C C . LYS A 1 106 ? 28.911 -1.375 0.909 1.00 47.69 106 LYS A C 1
ATOM 805 O O . LYS A 1 106 ? 28.219 -0.864 0.030 1.00 47.69 106 LYS A O 1
ATOM 810 N N . PRO A 1 107 ? 29.734 -0.669 1.706 1.00 53.72 107 PRO A N 1
ATOM 811 C CA . PRO A 1 107 ? 29.806 0.783 1.761 1.00 53.72 107 PRO A CA 1
ATOM 812 C C . PRO A 1 107 ? 30.954 1.319 0.897 1.00 53.72 107 PRO A C 1
ATOM 814 O O . PRO A 1 107 ? 31.957 0.629 0.720 1.00 53.72 107 PRO A O 1
ATOM 817 N N . GLU A 1 108 ? 30.863 2.579 0.474 1.00 40.66 108 GLU A N 1
ATOM 818 C CA . GLU A 1 108 ? 32.043 3.407 0.211 1.00 40.66 108 GLU A CA 1
ATOM 819 C C . GLU A 1 108 ? 31.822 4.815 0.774 1.00 40.66 108 GLU A C 1
ATOM 821 O O . GLU A 1 108 ? 30.785 5.446 0.581 1.00 40.66 108 GLU A O 1
ATOM 826 N N . GLU A 1 109 ? 32.812 5.252 1.544 1.00 43.41 109 GLU A N 1
ATOM 827 C CA . GLU A 1 109 ? 32.901 6.520 2.254 1.00 43.41 109 GLU A CA 1
ATOM 828 C C . GLU A 1 109 ? 34.008 7.367 1.598 1.00 43.41 109 GLU A C 1
ATOM 830 O O . GLU A 1 109 ? 35.003 6.810 1.129 1.00 43.41 109 GLU A O 1
ATOM 835 N N . LYS A 1 110 ? 33.862 8.698 1.717 1.00 38.28 110 LYS A N 1
ATOM 836 C CA . LYS A 1 110 ? 34.793 9.813 1.408 1.00 38.28 110 LYS A CA 1
ATOM 837 C C . LYS A 1 110 ? 34.656 10.402 -0.004 1.00 38.28 110 LYS A C 1
ATOM 839 O O . LYS A 1 110 ? 34.542 9.683 -0.978 1.00 38.28 110 LYS A O 1
ATOM 844 N N . GLU A 1 111 ? 34.642 11.722 -0.196 1.00 36.03 111 GLU A N 1
ATOM 845 C CA . GLU A 1 111 ? 35.422 12.765 0.482 1.00 36.03 111 GLU A CA 1
ATOM 846 C C . GLU A 1 111 ? 34.788 14.160 0.238 1.00 36.03 111 GLU A C 1
ATOM 848 O O . GLU A 1 111 ? 34.229 14.419 -0.828 1.00 36.03 111 GLU A O 1
ATOM 853 N N . GLU A 1 112 ? 34.885 15.078 1.206 1.00 40.00 112 GLU A N 1
ATOM 854 C CA . GLU A 1 112 ? 34.550 16.502 1.043 1.00 40.00 112 GLU A CA 1
ATOM 855 C C . GLU A 1 112 ? 35.421 17.167 -0.036 1.00 40.00 112 GLU A C 1
ATOM 857 O O . GLU A 1 112 ? 36.640 17.066 0.065 1.00 40.00 112 GLU A O 1
ATOM 862 N N . LYS A 1 113 ? 34.848 17.996 -0.931 1.00 37.56 113 LYS A N 1
ATOM 863 C CA . LYS A 1 113 ? 35.461 19.281 -1.340 1.00 37.56 113 LYS A CA 1
ATOM 864 C C . LYS A 1 113 ? 34.431 20.357 -1.713 1.00 37.56 113 LYS A C 1
ATOM 866 O O . LYS A 1 113 ? 33.738 20.293 -2.717 1.00 37.56 113 LYS A O 1
ATOM 871 N N . LYS A 1 114 ? 34.447 21.391 -0.873 1.00 38.81 114 LYS A N 1
ATOM 872 C CA . LYS A 1 114 ? 34.196 22.826 -1.089 1.00 38.81 114 LYS A CA 1
ATOM 873 C C . LYS A 1 114 ? 34.202 23.295 -2.561 1.00 38.81 114 LYS A C 1
ATOM 875 O O . LYS A 1 114 ? 35.215 23.163 -3.241 1.00 38.81 114 LYS A O 1
ATOM 880 N N . GLY A 1 115 ? 33.144 23.991 -2.980 1.00 32.94 115 GLY A N 1
ATOM 881 C CA . GLY A 1 115 ? 33.105 24.763 -4.227 1.00 32.94 115 GLY A CA 1
ATOM 882 C C . GLY A 1 115 ? 31.955 25.771 -4.226 1.00 32.94 115 GLY A C 1
ATOM 883 O O . GLY A 1 115 ? 30.807 25.398 -4.037 1.00 32.94 115 GLY A O 1
ATOM 884 N N . LYS A 1 116 ? 32.292 27.051 -4.377 1.00 40.34 116 LYS A N 1
ATOM 885 C CA . LYS A 1 116 ? 31.420 28.234 -4.396 1.00 40.34 116 LYS A CA 1
ATOM 886 C C . LYS A 1 116 ? 31.286 28.706 -5.853 1.00 40.34 116 LYS A C 1
ATOM 888 O O . LYS A 1 116 ? 32.327 28.797 -6.494 1.00 40.34 116 LYS A O 1
ATOM 893 N N . ALA A 1 117 ? 30.080 29.031 -6.323 1.00 41.31 117 ALA A N 1
ATOM 894 C CA . ALA A 1 117 ? 29.745 29.964 -7.425 1.00 41.31 117 ALA A CA 1
ATOM 895 C C . ALA A 1 117 ? 28.202 29.954 -7.554 1.00 41.31 117 ALA A C 1
ATOM 897 O O . ALA A 1 117 ? 27.630 28.872 -7.621 1.00 41.31 117 ALA A O 1
ATOM 898 N N . GLU A 1 118 ? 27.450 31.026 -7.293 1.00 37.41 118 GLU A N 1
ATOM 899 C CA . GLU A 1 118 ? 27.278 32.260 -8.092 1.00 37.41 118 GLU A CA 1
ATOM 900 C C . GLU A 1 118 ? 26.847 31.992 -9.550 1.00 37.41 118 GLU A C 1
ATOM 902 O O . GLU A 1 118 ? 27.632 31.500 -10.354 1.00 37.41 118 GLU A O 1
ATOM 907 N N . ASP A 1 119 ? 25.560 32.295 -9.784 1.00 39.25 119 ASP A N 1
ATOM 908 C CA . ASP A 1 119 ? 24.851 32.807 -10.970 1.00 39.25 119 ASP A CA 1
ATOM 909 C C . ASP A 1 119 ? 25.312 32.415 -12.378 1.00 39.25 119 ASP A C 1
ATOM 911 O O . ASP A 1 119 ? 26.406 32.787 -12.779 1.00 39.25 119 ASP A O 1
ATOM 915 N N . VAL A 1 120 ? 24.388 31.864 -13.183 1.00 48.00 120 VAL A N 1
ATOM 916 C CA . VAL A 1 120 ? 23.995 32.440 -14.489 1.00 48.00 120 VAL A CA 1
ATOM 917 C C . VAL A 1 120 ? 22.544 32.028 -14.784 1.00 48.00 120 VAL A C 1
ATOM 919 O O . VAL A 1 120 ? 22.254 30.853 -14.999 1.00 48.00 120 VAL A O 1
ATOM 922 N N . GLU A 1 121 ? 21.633 33.002 -14.794 1.00 41.19 121 GLU A N 1
ATOM 923 C CA . GLU A 1 121 ? 20.339 32.887 -15.472 1.00 41.19 121 GLU A CA 1
ATOM 924 C C . GLU A 1 121 ? 20.590 32.791 -16.981 1.00 41.19 121 GLU A C 1
ATOM 926 O O . GLU A 1 121 ? 21.134 33.715 -17.590 1.00 41.19 121 GLU A O 1
ATOM 931 N N . ASP A 1 122 ? 20.226 31.660 -17.580 1.00 41.19 122 ASP A N 1
ATOM 932 C CA . ASP A 1 122 ? 20.337 31.449 -19.019 1.00 41.19 122 ASP A CA 1
ATOM 933 C C . ASP A 1 122 ? 19.099 32.042 -19.711 1.00 41.19 122 ASP A C 1
ATOM 935 O O . ASP A 1 122 ? 17.958 31.676 -19.416 1.00 41.19 122 ASP A O 1
ATOM 939 N N . VAL A 1 123 ? 19.332 32.996 -20.610 1.00 49.16 123 VAL A N 1
ATOM 940 C CA . VAL A 1 123 ? 18.309 33.667 -21.420 1.00 49.16 123 VAL A CA 1
ATOM 941 C C . VAL A 1 123 ? 18.107 32.861 -22.704 1.00 49.16 123 VAL A C 1
ATOM 943 O O . VAL A 1 123 ? 19.032 32.811 -23.517 1.00 49.16 123 VAL A O 1
ATOM 946 N N . PRO A 1 124 ? 16.921 32.291 -22.983 1.00 45.59 124 PRO A N 1
ATOM 947 C CA . PRO A 1 124 ? 16.637 31.793 -24.315 1.00 45.59 124 PRO A CA 1
ATOM 948 C C . PRO A 1 124 ? 16.164 32.932 -25.226 1.00 45.59 124 PRO A C 1
ATOM 950 O O . PRO A 1 124 ? 15.241 33.692 -24.938 1.00 45.59 124 PRO A O 1
ATOM 953 N N . THR A 1 125 ? 16.866 33.020 -26.344 1.00 46.19 125 THR A N 1
ATOM 954 C CA . THR A 1 125 ? 16.674 33.874 -27.510 1.00 46.19 125 THR A CA 1
ATOM 955 C C . THR A 1 125 ? 15.345 33.629 -28.219 1.00 46.19 125 THR A C 1
ATOM 957 O O . THR A 1 125 ? 15.129 32.525 -28.711 1.00 46.19 125 THR A O 1
ATOM 960 N N . ASP A 1 126 ? 14.564 34.690 -28.418 1.00 38.19 126 ASP A N 1
ATOM 961 C CA . ASP A 1 126 ? 13.580 34.777 -29.499 1.00 38.19 126 ASP A CA 1
ATOM 962 C C . ASP A 1 126 ? 13.957 35.934 -30.435 1.00 38.19 126 ASP A C 1
ATOM 964 O O . ASP A 1 126 ? 13.675 37.109 -30.200 1.00 38.19 126 ASP A O 1
ATOM 968 N N . VAL A 1 127 ? 14.648 35.569 -31.515 1.00 41.25 127 VAL A N 1
ATOM 969 C CA . VAL A 1 127 ? 14.772 36.351 -32.745 1.00 41.25 127 VAL A CA 1
ATOM 970 C C . VAL A 1 127 ? 14.091 35.521 -33.821 1.00 41.25 127 VAL A C 1
ATOM 972 O O . VAL A 1 127 ? 14.685 34.546 -34.270 1.00 41.25 127 VAL A O 1
ATOM 975 N N . LEU A 1 128 ? 12.858 35.889 -34.191 1.00 40.47 128 LEU A N 1
ATOM 976 C CA . LEU A 1 128 ? 12.245 35.745 -35.525 1.00 40.47 128 LEU A CA 1
ATOM 977 C C . LEU A 1 128 ? 10.733 36.032 -35.456 1.00 40.47 128 LEU A C 1
ATOM 979 O O . LEU A 1 128 ? 9.943 35.120 -35.223 1.00 40.47 128 LEU A O 1
ATOM 983 N N . ALA A 1 129 ? 10.360 37.296 -35.684 1.00 36.81 129 ALA A N 1
ATOM 984 C CA . ALA A 1 129 ? 9.286 37.761 -36.582 1.00 36.81 129 ALA A CA 1
ATOM 985 C C . ALA A 1 129 ? 8.999 39.250 -36.337 1.00 36.81 129 ALA A C 1
ATOM 987 O O . ALA A 1 129 ? 8.621 39.604 -35.200 1.00 36.81 129 ALA A O 1
#

Foldseek 3Di:
DPPQDLQNVLLVVLCVQFPCSVQWDWDWDADPQFIEIEIEGAPVCVCRCCDDVNPNVVVSLVVSCVVQVVVVGDYHYHYDYPPDPPPPPPDDDPDDDPPPPPDPDDDDDDDDDDDDDDDDDDDDDDDDD

Secondary structure (DSSP, 8-state):
-----HHHHHHHHHHTT-S-GGG-EEEEEEETTEEEEEEE--HH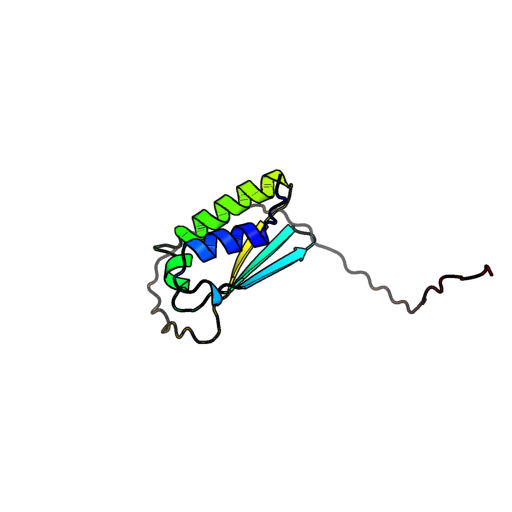HHHHHH-GGGHHHHHHHHHHHHHHHHTT--EEEEEEPPTT------------------------------------PPPPP----

Organism: NCBI:txid1805036